Protein AF-A0A7X3VIA7-F1 (afdb_monomer_lite)

Foldseek 3Di:
DKDWFKKKAKDDVVCVVPLVWQVVCQCPPDPPGDNNDGFDFIAPDQVVNQCVNADPPDDRDDIDMDMDGDTADDDQDLVDPVSCVVVVNDVVSSVPPNTPGPGDDDDDDDDD

Secondary structure (DSSP, 8-state):
--EEEEEEEEE-GGGTTSTT--HHHHHH-BTTB-TTS-----BSSHHHHHHHHS-TTSPPPP-EEEEEEEEES----TT-HHHHHHTT--HHHHTT--S--------PPPP-

pLDDT: mean 72.73, std 20.87, range [23.19, 92.56]

Structure (mmCIF, N/CA/C/O backbone):
data_AF-A0A7X3VIA7-F1
#
_entry.id   AF-A0A7X3VIA7-F1
#
loop_
_atom_site.group_PDB
_atom_site.id
_atom_site.type_symbol
_atom_site.label_atom_id
_atom_site.label_alt_id
_atom_site.label_comp_id
_atom_site.label_asym_id
_atom_site.label_entity_id
_atom_site.label_seq_id
_atom_site.pdbx_PDB_ins_code
_atom_site.Cartn_x
_atom_site.Cartn_y
_atom_site.Cartn_z
_atom_site.occupancy
_atom_site.B_iso_or_equiv
_atom_site.auth_seq_id
_atom_site.auth_comp_id
_atom_site.auth_asym_id
_atom_site.auth_atom_id
_atom_site.pdbx_PDB_model_num
ATOM 1 N N . MET A 1 1 ? -12.011 2.090 11.619 1.00 71.12 1 MET A N 1
ATOM 2 C CA . MET A 1 1 ? -12.595 3.192 10.818 1.00 71.12 1 MET A CA 1
ATOM 3 C C . MET A 1 1 ? -12.725 2.718 9.380 1.00 71.12 1 MET A C 1
ATOM 5 O O . MET A 1 1 ? -11.763 2.144 8.892 1.00 71.12 1 MET A O 1
ATOM 9 N N . ARG A 1 2 ? -13.878 2.887 8.717 1.00 79.44 2 ARG A N 1
ATOM 10 C CA . ARG A 1 2 ? -14.020 2.579 7.279 1.00 79.44 2 ARG A CA 1
ATOM 11 C C . ARG A 1 2 ? -13.134 3.540 6.476 1.00 79.44 2 ARG A C 1
ATOM 13 O O . ARG A 1 2 ? -13.122 4.728 6.795 1.00 79.44 2 ARG A O 1
ATOM 20 N N . PHE A 1 3 ? -12.397 3.057 5.479 1.00 79.25 3 PHE A N 1
ATOM 21 C CA . PHE A 1 3 ? -11.594 3.916 4.605 1.00 79.25 3 PHE A CA 1
ATOM 22 C C . PHE A 1 3 ? -12.153 3.862 3.185 1.00 79.25 3 PHE A C 1
ATOM 24 O O . PHE A 1 3 ? -12.310 2.780 2.625 1.00 79.25 3 PHE A O 1
ATOM 31 N N . GLN A 1 4 ? -12.428 5.035 2.617 1.00 85.75 4 GLN A N 1
ATOM 32 C CA . GLN A 1 4 ? -12.853 5.183 1.234 1.00 85.75 4 GLN A CA 1
ATOM 33 C C . GLN A 1 4 ? -12.015 6.272 0.565 1.00 85.75 4 GLN A C 1
ATOM 35 O O . GLN A 1 4 ? -11.938 7.394 1.069 1.00 85.75 4 GLN A O 1
ATOM 40 N N . GLY A 1 5 ? -11.376 5.943 -0.552 1.00 85.38 5 GLY A N 1
ATOM 41 C CA . GLY A 1 5 ? -10.590 6.896 -1.323 1.00 85.38 5 GLY A CA 1
ATOM 42 C C . GLY A 1 5 ? -9.496 6.255 -2.162 1.00 85.38 5 GLY A C 1
ATOM 43 O O . GLY A 1 5 ? -9.290 5.040 -2.160 1.00 85.38 5 GLY A O 1
ATOM 44 N N . ARG A 1 6 ? -8.761 7.112 -2.870 1.00 88.19 6 ARG A N 1
ATOM 45 C CA . ARG A 1 6 ? -7.702 6.691 -3.782 1.00 88.19 6 ARG A CA 1
ATOM 46 C C . ARG A 1 6 ? -6.413 6.359 -3.046 1.00 88.19 6 ARG A C 1
ATOM 48 O O . ARG A 1 6 ? -5.936 7.127 -2.210 1.00 88.19 6 ARG A O 1
ATOM 55 N N . VAL A 1 7 ? -5.798 5.248 -3.429 1.00 88.56 7 VAL A N 1
ATOM 56 C CA . VAL A 1 7 ? -4.470 4.841 -2.962 1.00 88.56 7 VAL A CA 1
ATOM 57 C C . VAL A 1 7 ? -3.570 4.470 -4.133 1.00 88.56 7 VAL A C 1
ATOM 59 O O . VAL A 1 7 ? -4.030 4.165 -5.228 1.00 88.56 7 VAL A O 1
ATOM 62 N N . TYR A 1 8 ? -2.270 4.450 -3.876 1.00 88.19 8 TYR A N 1
ATOM 63 C CA . TYR A 1 8 ? -1.228 4.165 -4.848 1.00 88.19 8 TYR A CA 1
ATOM 64 C C . TYR A 1 8 ? -0.372 2.988 -4.392 1.00 88.19 8 TYR A C 1
ATOM 66 O O . TYR A 1 8 ? -0.029 2.871 -3.212 1.00 88.19 8 TYR A O 1
ATOM 74 N N . ARG A 1 9 ? 0.019 2.133 -5.336 1.00 89.25 9 ARG A N 1
ATOM 75 C CA . ARG A 1 9 ? 0.949 1.018 -5.123 1.00 89.25 9 ARG A CA 1
ATOM 76 C C . ARG A 1 9 ? 2.022 1.043 -6.195 1.00 89.25 9 ARG A C 1
ATOM 78 O O . ARG A 1 9 ? 1.701 0.999 -7.377 1.00 89.25 9 ARG A O 1
ATOM 85 N N . ALA A 1 10 ? 3.278 1.024 -5.773 1.00 90.44 10 ALA A N 1
ATOM 86 C CA . ALA A 1 10 ? 4.406 0.747 -6.648 1.00 90.44 10 ALA A CA 1
ATOM 87 C C . ALA A 1 10 ? 4.825 -0.719 -6.482 1.00 90.44 10 ALA A C 1
ATOM 89 O O . ALA A 1 10 ? 4.940 -1.208 -5.356 1.00 90.44 10 ALA A O 1
ATOM 90 N N . HIS A 1 11 ? 5.020 -1.434 -7.586 1.00 87.69 11 HIS A N 1
ATOM 91 C CA . HIS A 1 11 ? 5.479 -2.824 -7.574 1.00 87.69 11 HIS A CA 1
ATOM 92 C C . HIS A 1 11 ? 6.346 -3.144 -8.796 1.00 87.69 11 HIS A C 1
ATOM 94 O O . HIS A 1 11 ? 6.411 -2.366 -9.743 1.00 87.69 11 HIS A O 1
ATOM 100 N N . ASN A 1 12 ? 7.046 -4.280 -8.766 1.00 86.88 12 ASN A N 1
ATOM 101 C CA . ASN A 1 12 ? 7.874 -4.719 -9.890 1.00 86.88 12 ASN A CA 1
ATOM 102 C C . ASN A 1 12 ? 6.981 -5.035 -11.115 1.00 86.88 12 ASN A C 1
ATOM 104 O O . ASN A 1 12 ? 5.998 -5.762 -10.939 1.00 86.88 12 ASN A O 1
ATOM 108 N N . PRO A 1 13 ? 7.320 -4.559 -12.333 1.00 88.19 13 PRO A N 1
ATOM 109 C CA . PRO A 1 13 ? 6.522 -4.757 -13.540 1.00 88.19 13 PRO A CA 1
ATOM 110 C C . PRO A 1 13 ? 6.167 -6.210 -13.859 1.00 88.19 13 PRO A C 1
ATOM 112 O O . PRO A 1 13 ? 5.120 -6.452 -14.456 1.00 88.19 13 PRO A O 1
ATOM 115 N N . GLN A 1 14 ? 6.965 -7.179 -13.405 1.00 86.00 14 GLN A N 1
ATOM 116 C CA . GLN A 1 14 ? 6.670 -8.609 -13.528 1.00 86.00 14 GLN A CA 1
ATOM 117 C C . GLN A 1 14 ? 5.313 -9.007 -12.914 1.00 86.00 14 GLN A C 1
ATOM 119 O O . GLN A 1 14 ? 4.728 -10.004 -13.325 1.00 86.00 14 GLN A O 1
ATOM 124 N N . TRP A 1 15 ? 4.785 -8.233 -11.960 1.00 80.81 15 TRP A N 1
ATOM 125 C CA . TRP A 1 15 ? 3.494 -8.491 -11.309 1.00 80.81 15 TRP A CA 1
ATOM 126 C C . TRP A 1 15 ? 2.329 -7.674 -11.885 1.00 80.81 15 TRP A C 1
ATOM 128 O O . TRP A 1 15 ? 1.223 -7.737 -11.353 1.00 80.81 15 TRP A O 1
ATOM 138 N N . SER A 1 16 ? 2.542 -6.940 -12.984 1.00 82.75 16 SER A N 1
ATOM 139 C CA . SER A 1 16 ? 1.520 -6.054 -13.571 1.00 82.75 16 SER A CA 1
ATOM 140 C C . SER A 1 16 ? 0.277 -6.804 -14.071 1.00 82.75 16 SER A C 1
ATOM 142 O O . SER A 1 16 ? -0.791 -6.212 -14.170 1.00 82.75 16 SER A O 1
ATOM 144 N N . TRP A 1 17 ? 0.395 -8.105 -14.362 1.00 83.00 17 TRP A N 1
ATOM 145 C CA . TRP A 1 17 ? -0.713 -8.961 -14.808 1.00 83.00 17 TRP A CA 1
ATOM 146 C C . TRP A 1 17 ? -1.676 -9.355 -13.675 1.00 83.00 17 TRP A C 1
ATOM 148 O O . TRP A 1 17 ? -2.802 -9.766 -13.938 1.00 83.00 17 TRP A O 1
ATOM 158 N N . THR A 1 18 ? -1.266 -9.213 -12.411 1.00 84.25 18 THR A N 1
ATOM 159 C CA . THR A 1 18 ? -2.125 -9.406 -11.228 1.00 84.25 18 THR A CA 1
ATOM 160 C C . THR A 1 18 ? -1.851 -8.307 -10.192 1.00 84.25 18 THR A C 1
ATOM 162 O O . THR A 1 18 ? -1.310 -8.549 -9.109 1.00 84.25 18 THR A O 1
ATOM 165 N N . PRO A 1 19 ? -2.260 -7.061 -10.484 1.00 76.69 19 PRO A N 1
ATOM 166 C CA . PRO A 1 19 ? -1.850 -5.880 -9.722 1.00 76.69 19 PRO A CA 1
ATOM 167 C C . PRO A 1 19 ? -2.455 -5.831 -8.305 1.00 76.69 19 PRO A C 1
ATOM 169 O O . PRO A 1 19 ? -1.901 -5.197 -7.400 1.00 76.69 19 PRO A O 1
ATOM 172 N N . LEU A 1 20 ? -3.546 -6.569 -8.073 1.00 82.38 20 LEU A N 1
ATOM 173 C CA . LEU A 1 20 ? -4.178 -6.767 -6.763 1.00 82.38 20 LEU A CA 1
ATOM 174 C C . LEU A 1 20 ? -3.661 -8.002 -6.011 1.00 82.38 20 LEU A C 1
ATOM 176 O O . LEU A 1 20 ? -4.137 -8.304 -4.918 1.00 82.38 20 LEU A O 1
ATOM 180 N N . SER A 1 21 ? -2.667 -8.713 -6.548 1.00 80.06 21 SER A N 1
ATOM 181 C CA . SER A 1 21 ? -2.092 -9.865 -5.860 1.00 80.06 21 SER A CA 1
ATOM 182 C C . SER A 1 21 ? -1.308 -9.436 -4.617 1.00 80.06 21 SER A C 1
ATOM 184 O O . SER A 1 21 ? -0.454 -8.536 -4.648 1.00 80.06 21 SER A O 1
ATOM 186 N N . GLY A 1 22 ? -1.607 -10.107 -3.504 1.00 82.31 22 GLY A N 1
ATOM 187 C CA . GLY A 1 22 ? -0.875 -10.016 -2.240 1.00 82.31 22 GLY A CA 1
ATOM 188 C C . GLY A 1 22 ? 0.234 -11.063 -2.103 1.00 82.31 22 GLY A C 1
ATOM 189 O O . GLY A 1 22 ? 0.834 -11.165 -1.033 1.00 82.31 22 GLY A O 1
ATOM 190 N N . GLU A 1 23 ? 0.516 -11.835 -3.155 1.00 82.88 23 GLU A N 1
ATOM 191 C CA . GLU A 1 23 ? 1.389 -13.013 -3.096 1.00 82.88 23 GLU A CA 1
ATOM 192 C C . GLU A 1 23 ? 2.831 -12.677 -2.724 1.00 82.88 23 GLU A C 1
ATOM 194 O O . GLU A 1 23 ? 3.406 -13.331 -1.859 1.00 82.88 23 GLU A O 1
ATOM 199 N N . GLY A 1 24 ? 3.405 -11.598 -3.264 1.00 83.12 24 GLY A N 1
ATOM 200 C CA . GLY A 1 24 ? 4.753 -11.171 -2.870 1.00 83.12 24 GLY A CA 1
ATOM 201 C C . GLY A 1 24 ? 4.867 -10.903 -1.362 1.00 83.12 24 GLY A C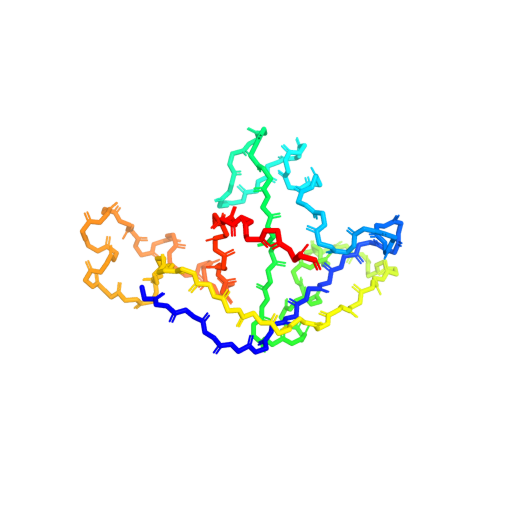 1
ATOM 202 O O . GLY A 1 24 ? 5.829 -11.319 -0.717 1.00 83.12 24 GLY A O 1
ATOM 203 N N . ALA A 1 25 ? 3.841 -10.280 -0.771 1.00 83.25 25 ALA A N 1
ATOM 204 C CA . ALA A 1 25 ? 3.783 -10.074 0.672 1.00 83.25 25 ALA A CA 1
ATOM 205 C C . ALA A 1 25 ? 3.555 -11.392 1.425 1.00 83.25 25 ALA A C 1
ATOM 207 O O . ALA A 1 25 ? 4.128 -11.570 2.497 1.00 83.25 25 ALA A O 1
ATOM 208 N N . ARG A 1 26 ? 2.775 -12.326 0.869 1.00 82.75 26 ARG A N 1
ATOM 209 C CA . ARG A 1 26 ? 2.574 -13.667 1.432 1.00 82.75 26 ARG A CA 1
ATOM 210 C C . ARG A 1 26 ? 3.893 -14.435 1.535 1.00 82.75 26 ARG A C 1
ATOM 212 O O . ARG A 1 26 ? 4.203 -14.956 2.604 1.00 82.75 26 ARG A O 1
ATOM 219 N N . TYR A 1 27 ? 4.678 -14.472 0.459 1.00 85.44 27 TYR A N 1
ATOM 220 C CA . TYR A 1 27 ? 5.938 -15.216 0.394 1.00 85.44 27 TYR A CA 1
ATOM 221 C C . TYR A 1 27 ? 7.020 -14.624 1.299 1.00 85.44 27 TYR A C 1
ATOM 223 O O . TYR A 1 27 ? 7.643 -15.341 2.083 1.00 85.44 27 TYR A O 1
ATOM 231 N N . HIS A 1 28 ? 7.240 -13.312 1.222 1.00 83.25 28 HIS A N 1
ATOM 232 C CA . HIS A 1 28 ? 8.352 -12.680 1.934 1.00 83.25 28 HIS A CA 1
ATOM 233 C C . HIS A 1 28 ? 7.985 -12.236 3.353 1.00 83.25 28 HIS A C 1
ATOM 235 O O . HIS A 1 28 ? 8.861 -12.156 4.222 1.00 83.25 28 HIS A O 1
ATOM 241 N N . GLY A 1 29 ? 6.693 -12.026 3.618 1.00 79.62 29 GLY A N 1
ATOM 242 C CA . GLY A 1 29 ? 6.232 -11.288 4.785 1.00 79.62 29 GLY A CA 1
ATOM 243 C C . GLY A 1 29 ? 6.578 -9.806 4.655 1.00 79.62 29 GLY A C 1
ATOM 244 O O . GLY A 1 29 ? 7.231 -9.360 3.710 1.00 79.62 29 GLY A O 1
ATOM 245 N N . GLY A 1 30 ? 6.162 -9.023 5.633 1.00 80.75 30 GLY A N 1
ATOM 246 C CA . GLY A 1 30 ? 6.531 -7.623 5.708 1.00 80.75 30 GLY A CA 1
ATOM 247 C C . GLY A 1 30 ? 6.329 -7.093 7.109 1.00 80.75 30 GLY A C 1
ATOM 248 O O . GLY A 1 30 ? 5.932 -7.814 8.023 1.00 80.75 30 GLY A O 1
ATOM 249 N N . ARG A 1 31 ? 6.585 -5.798 7.291 1.00 79.94 31 ARG A N 1
ATOM 250 C CA . ARG A 1 31 ? 6.505 -5.179 8.618 1.00 79.94 31 ARG A CA 1
ATOM 251 C C . ARG A 1 31 ? 5.150 -5.385 9.290 1.00 79.94 31 ARG A C 1
ATOM 253 O O . ARG A 1 31 ? 5.066 -5.430 10.512 1.00 79.94 31 ARG A O 1
ATOM 260 N N . PHE A 1 32 ? 4.097 -5.490 8.486 1.00 77.00 32 PHE A N 1
ATOM 261 C CA . PHE A 1 32 ? 2.739 -5.547 8.985 1.00 77.00 32 PHE A CA 1
ATOM 262 C C . PHE A 1 32 ? 1.955 -6.793 8.552 1.00 77.00 32 PHE A C 1
ATOM 264 O O . PHE A 1 32 ? 0.745 -6.850 8.786 1.00 77.00 32 PHE A O 1
ATOM 271 N N . ASN A 1 33 ? 2.607 -7.780 7.938 1.00 79.56 33 ASN A N 1
ATOM 272 C CA . ASN A 1 33 ? 2.006 -9.072 7.621 1.00 79.56 33 ASN A CA 1
ATOM 273 C C . ASN A 1 33 ? 3.024 -10.189 7.874 1.00 79.56 33 ASN A C 1
ATOM 275 O O . ASN A 1 33 ? 4.187 -10.090 7.485 1.00 79.56 33 ASN A O 1
ATOM 279 N N . ARG A 1 34 ? 2.586 -11.263 8.532 1.00 79.19 34 ARG A N 1
ATOM 280 C CA .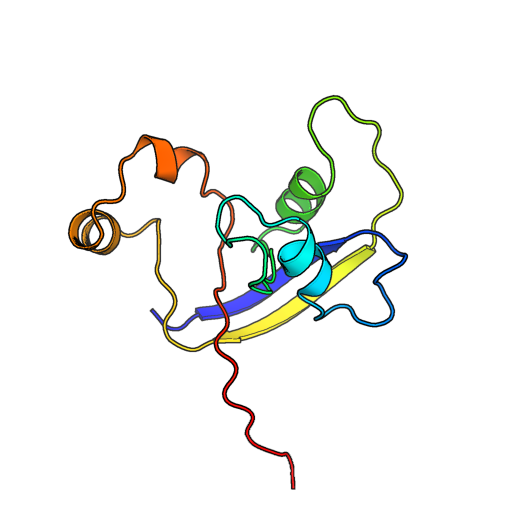 ARG A 1 34 ? 3.419 -12.458 8.705 1.00 79.19 34 ARG A CA 1
ATOM 281 C C . ARG A 1 34 ? 3.554 -13.179 7.360 1.00 79.19 34 ARG A C 1
ATOM 283 O O . ARG A 1 34 ? 2.661 -13.086 6.516 1.00 79.19 34 ARG A O 1
ATOM 290 N N . ARG A 1 35 ? 4.652 -13.918 7.175 1.00 86.25 35 ARG A N 1
ATOM 291 C CA . ARG A 1 35 ? 4.783 -14.862 6.052 1.00 86.25 35 ARG A CA 1
ATOM 292 C C . ARG A 1 35 ? 3.593 -15.825 6.049 1.00 86.25 35 ARG A C 1
ATOM 294 O O . ARG A 1 35 ? 3.108 -16.205 7.110 1.00 86.25 35 ARG A O 1
ATOM 301 N N . GLY A 1 36 ? 3.112 -16.176 4.864 1.00 84.06 36 GLY A N 1
ATOM 302 C CA . GLY A 1 36 ? 1.902 -16.975 4.669 1.00 84.06 36 GLY A CA 1
ATOM 303 C C . GLY A 1 36 ? 0.604 -16.163 4.614 1.00 84.06 36 GLY A C 1
ATOM 304 O O . GLY A 1 36 ? -0.397 -16.692 4.143 1.00 84.06 36 GLY A O 1
ATOM 305 N N . ILE A 1 37 ? 0.617 -14.874 4.987 1.00 83.06 37 ILE A N 1
ATOM 306 C CA . ILE A 1 37 ? -0.566 -14.001 4.924 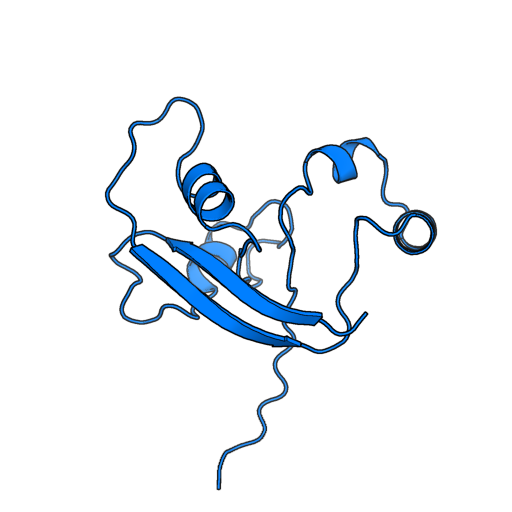1.00 83.06 37 ILE A CA 1
ATOM 307 C C . ILE A 1 37 ? -0.406 -12.989 3.779 1.00 83.06 37 ILE A C 1
ATOM 309 O O . ILE A 1 37 ? 0.505 -12.153 3.848 1.00 83.06 37 ILE A O 1
ATOM 313 N N . PRO A 1 38 ? -1.260 -13.024 2.738 1.00 80.62 38 PRO A N 1
ATOM 314 C CA . PRO A 1 38 ? -1.210 -12.045 1.660 1.00 80.62 38 PRO A CA 1
ATOM 315 C C . PRO A 1 38 ? -1.591 -10.655 2.173 1.00 80.62 38 PRO A C 1
ATOM 317 O O . PRO A 1 38 ? -2.455 -10.502 3.035 1.00 80.62 38 PRO A O 1
ATOM 320 N N . ALA A 1 39 ? -0.932 -9.629 1.640 1.00 84.94 39 ALA A N 1
ATOM 321 C CA . ALA A 1 39 ? -1.208 -8.243 1.997 1.00 84.94 39 ALA A CA 1
ATOM 322 C C . ALA A 1 39 ? -0.921 -7.292 0.833 1.00 84.94 39 ALA A C 1
ATOM 324 O O . ALA A 1 39 ? -0.014 -7.517 0.028 1.00 84.94 39 ALA A O 1
ATOM 325 N N . LEU A 1 40 ? -1.675 -6.195 0.791 1.00 85.00 40 LEU A N 1
ATOM 326 C CA . LEU A 1 40 ? -1.466 -5.089 -0.132 1.00 85.00 40 LEU A CA 1
ATOM 327 C C . LEU A 1 40 ? -0.845 -3.911 0.613 1.00 85.00 40 LEU A C 1
ATOM 329 O O . LEU A 1 40 ? -1.384 -3.426 1.604 1.00 85.00 40 LEU A O 1
ATOM 333 N N . TYR A 1 41 ? 0.308 -3.464 0.127 1.00 85.69 41 TYR A N 1
ATOM 334 C CA . TYR A 1 41 ? 0.985 -2.275 0.627 1.00 85.69 41 TYR A CA 1
ATOM 335 C C . TYR A 1 41 ? 0.671 -1.109 -0.300 1.00 85.69 41 TYR A C 1
ATOM 337 O O . TYR A 1 41 ? 1.026 -1.140 -1.478 1.00 85.69 41 TYR A O 1
ATOM 345 N N . THR A 1 42 ? 0.004 -0.095 0.236 1.00 89.31 42 THR A N 1
ATOM 346 C CA . THR A 1 42 ? -0.452 1.078 -0.512 1.00 89.31 42 THR A CA 1
ATOM 347 C C . THR A 1 42 ? -0.071 2.366 0.216 1.00 89.31 42 THR A C 1
ATOM 349 O O . THR A 1 42 ? 0.335 2.350 1.377 1.00 89.31 42 THR A O 1
ATOM 352 N N . SER A 1 43 ? -0.187 3.504 -0.460 1.00 87.69 43 SER A N 1
ATOM 353 C CA . SER A 1 43 ? -0.006 4.830 0.132 1.00 87.69 43 SER A CA 1
ATOM 354 C C . SER A 1 43 ? -1.032 5.813 -0.421 1.00 87.69 43 SER A C 1
ATOM 356 O O . SER A 1 43 ? -1.458 5.665 -1.557 1.00 87.69 43 SER A O 1
ATOM 358 N N . LEU A 1 44 ? -1.395 6.846 0.342 1.00 88.31 44 LEU A N 1
ATOM 359 C CA . LEU A 1 44 ? -2.199 7.965 -0.175 1.00 88.31 44 LEU A CA 1
ATOM 360 C C . LEU A 1 44 ? -1.404 8.888 -1.102 1.00 88.31 44 LEU A C 1
ATOM 362 O O . LEU A 1 44 ? -1.993 9.673 -1.836 1.00 88.31 44 LEU A O 1
ATOM 366 N N . ASN A 1 45 ? -0.072 8.812 -1.068 1.00 87.31 45 ASN A N 1
ATOM 367 C CA . ASN A 1 45 ? 0.801 9.639 -1.890 1.00 87.31 45 ASN A CA 1
ATOM 368 C C . ASN A 1 45 ? 1.600 8.750 -2.864 1.00 87.31 45 ASN A C 1
ATOM 370 O O . ASN A 1 45 ? 2.296 7.832 -2.410 1.00 87.31 45 ASN A O 1
ATOM 374 N N . PRO A 1 46 ? 1.555 9.018 -4.183 1.00 88.44 46 PRO A N 1
ATOM 375 C CA . PRO A 1 46 ? 2.271 8.219 -5.176 1.00 88.44 46 PRO A CA 1
ATOM 376 C C . PRO A 1 46 ? 3.793 8.234 -4.971 1.00 88.44 46 PRO A C 1
ATOM 378 O O . PRO A 1 46 ? 4.441 7.197 -5.109 1.00 88.44 46 PRO A O 1
ATOM 381 N N . PHE A 1 47 ? 4.376 9.363 -4.554 1.00 89.50 47 PHE A N 1
ATOM 382 C CA . PHE A 1 47 ? 5.813 9.458 -4.282 1.00 89.50 47 PHE A CA 1
ATOM 383 C C . PHE A 1 47 ? 6.224 8.614 -3.078 1.00 89.50 47 PHE A C 1
ATOM 385 O O . PHE A 1 47 ? 7.283 7.987 -3.087 1.00 89.50 47 PHE A O 1
ATOM 392 N N . THR A 1 48 ? 5.372 8.542 -2.054 1.00 87.50 48 THR A N 1
ATOM 393 C CA . THR A 1 48 ? 5.601 7.647 -0.916 1.00 87.50 48 THR A CA 1
ATOM 394 C C . THR A 1 48 ? 5.534 6.186 -1.356 1.00 87.50 48 THR A C 1
ATOM 396 O O . THR A 1 48 ? 6.384 5.402 -0.946 1.00 87.50 48 THR A O 1
ATOM 399 N N . ALA A 1 49 ? 4.589 5.811 -2.226 1.00 87.62 49 ALA A N 1
ATOM 400 C CA . ALA A 1 49 ? 4.527 4.452 -2.767 1.00 87.62 49 ALA A CA 1
ATOM 401 C C . ALA A 1 49 ? 5.820 4.080 -3.517 1.00 87.62 49 ALA A C 1
ATOM 403 O O . ALA A 1 49 ? 6.382 3.015 -3.269 1.00 87.62 49 ALA A O 1
ATOM 404 N N . ILE A 1 50 ? 6.330 4.980 -4.365 1.00 89.19 50 ILE A N 1
ATOM 405 C CA . ILE A 1 50 ? 7.589 4.792 -5.103 1.00 89.19 50 ILE A CA 1
ATOM 406 C C . ILE A 1 50 ? 8.776 4.627 -4.152 1.00 89.19 50 ILE A C 1
ATOM 408 O O . ILE A 1 50 ? 9.527 3.661 -4.269 1.00 89.19 50 ILE A O 1
ATOM 412 N N . ARG A 1 51 ? 8.932 5.538 -3.183 1.00 87.00 51 ARG A N 1
ATOM 413 C CA . ARG A 1 51 ? 10.044 5.500 -2.218 1.00 87.00 51 ARG A CA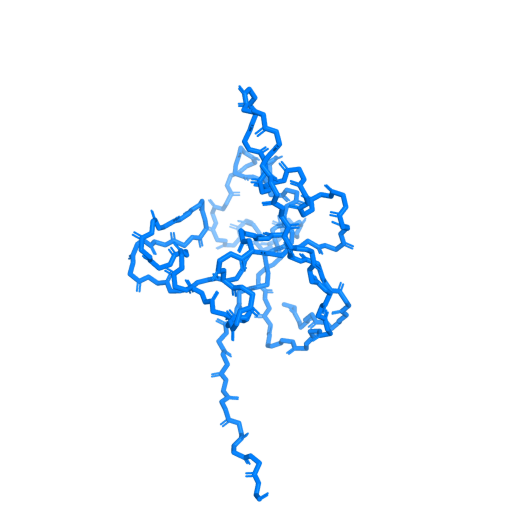 1
ATOM 414 C C . ARG A 1 51 ? 10.085 4.208 -1.416 1.00 87.00 51 ARG A C 1
ATOM 416 O O . ARG A 1 51 ? 11.155 3.778 -1.021 1.00 87.00 51 ARG A O 1
ATOM 423 N N . GLU A 1 52 ? 8.936 3.594 -1.173 1.00 84.62 52 GLU A N 1
ATOM 424 C CA . GLU A 1 52 ? 8.850 2.355 -0.404 1.00 84.62 52 GLU A CA 1
ATOM 425 C C . GLU A 1 52 ? 9.080 1.099 -1.243 1.00 84.62 52 GLU A C 1
ATOM 427 O O . GLU A 1 52 ? 9.467 0.064 -0.702 1.00 84.62 52 GLU A O 1
ATOM 432 N N . ALA A 1 53 ? 8.878 1.187 -2.558 1.00 85.50 53 ALA A N 1
ATOM 433 C CA . ALA A 1 53 ? 9.260 0.135 -3.493 1.00 85.50 53 ALA A CA 1
ATOM 434 C C . ALA A 1 53 ? 10.767 0.140 -3.806 1.00 85.50 53 ALA A C 1
ATOM 436 O O . ALA A 1 53 ? 11.283 -0.857 -4.309 1.00 85.50 53 ALA A O 1
ATOM 437 N N . VAL A 1 54 ? 11.475 1.232 -3.492 1.00 84.62 54 VAL A N 1
ATOM 438 C CA . VAL A 1 54 ? 12.919 1.387 -3.710 1.00 84.62 54 VAL A CA 1
ATOM 439 C C . VAL A 1 54 ? 13.649 1.405 -2.360 1.00 84.62 54 VAL A C 1
ATOM 441 O O . VAL A 1 54 ? 13.676 2.435 -1.689 1.00 84.62 54 VAL A O 1
ATOM 444 N N . PRO A 1 55 ? 14.270 0.290 -1.933 1.00 75.94 55 PRO A N 1
ATOM 445 C CA . PRO A 1 55 ? 15.018 0.250 -0.681 1.00 75.94 55 PRO A CA 1
ATOM 446 C C . PRO A 1 55 ? 16.154 1.279 -0.648 1.00 75.94 55 PRO A C 1
ATOM 448 O O . PRO A 1 55 ? 16.858 1.475 -1.642 1.00 75.94 55 PRO A O 1
ATOM 451 N N . LEU A 1 56 ? 16.372 1.890 0.521 1.00 77.94 56 LEU A N 1
ATOM 452 C CA . LEU A 1 56 ? 17.468 2.836 0.733 1.00 77.94 56 LEU A CA 1
ATOM 453 C C . LEU A 1 56 ? 18.815 2.188 0.369 1.00 77.94 56 LEU A C 1
ATOM 455 O O . LEU A 1 56 ? 19.096 1.057 0.765 1.00 77.94 56 LEU A O 1
ATOM 459 N N . GLY A 1 57 ? 19.638 2.903 -0.399 1.00 80.00 57 GLY A N 1
ATOM 460 C CA . GLY A 1 57 ? 20.948 2.416 -0.841 1.00 80.00 57 GLY A CA 1
ATOM 461 C C . GLY A 1 57 ? 20.916 1.475 -2.051 1.00 80.00 57 GLY A C 1
ATOM 462 O O . GLY A 1 57 ? 21.968 0.986 -2.458 1.00 80.00 57 GLY A O 1
ATOM 463 N N . ARG A 1 58 ? 19.749 1.225 -2.663 1.00 79.44 58 ARG A N 1
ATOM 464 C CA . ARG A 1 58 ? 19.647 0.504 -3.941 1.00 79.44 58 ARG A CA 1
ATOM 465 C C . ARG A 1 58 ? 19.294 1.444 -5.089 1.00 79.44 58 ARG A C 1
ATOM 467 O O . ARG A 1 58 ? 18.573 2.422 -4.915 1.00 79.44 58 ARG A O 1
ATOM 474 N N . ARG A 1 59 ? 19.796 1.118 -6.285 1.00 83.81 59 ARG A N 1
ATOM 475 C CA . ARG A 1 59 ? 19.398 1.799 -7.524 1.00 83.81 59 ARG A CA 1
ATOM 476 C C . ARG A 1 59 ? 17.913 1.558 -7.778 1.00 83.81 59 ARG A C 1
ATOM 478 O O . ARG A 1 59 ? 17.424 0.445 -7.578 1.00 83.81 59 ARG A O 1
ATOM 485 N N . MET A 1 60 ? 17.225 2.594 -8.243 1.00 83.88 60 MET A N 1
ATOM 486 C CA . MET A 1 60 ? 15.840 2.488 -8.681 1.00 83.88 60 MET A CA 1
ATOM 487 C C . MET A 1 60 ? 15.763 1.510 -9.855 1.00 83.88 60 MET A C 1
ATOM 489 O O . MET A 1 60 ? 16.377 1.729 -10.897 1.00 83.88 60 MET A O 1
ATOM 493 N N . GLN A 1 61 ? 15.043 0.410 -9.656 1.00 88.44 61 GLN A N 1
ATOM 494 C CA . GLN A 1 61 ? 14.689 -0.514 -10.728 1.00 88.44 61 GLN A CA 1
ATOM 495 C C . GLN A 1 61 ? 13.383 -0.047 -11.384 1.00 88.44 61 GLN A C 1
ATOM 497 O O . GLN A 1 61 ? 12.625 0.695 -10.746 1.00 88.44 61 GLN A O 1
ATOM 502 N N . PRO A 1 62 ? 13.091 -0.476 -12.626 1.00 91.31 62 PRO A N 1
ATOM 503 C CA . PRO A 1 62 ? 11.781 -0.265 -13.227 1.00 91.31 62 PRO A CA 1
ATOM 504 C C . PRO A 1 62 ? 10.663 -0.686 -12.267 1.00 91.31 62 PRO A C 1
ATOM 506 O O . PRO A 1 62 ? 10.717 -1.762 -11.668 1.00 91.31 62 PRO A O 1
ATOM 509 N N . LEU A 1 63 ? 9.663 0.179 -12.110 1.00 91.38 63 LEU A N 1
ATOM 510 C CA . LEU A 1 63 ? 8.510 -0.034 -11.242 1.00 91.38 63 LEU A CA 1
ATOM 511 C C . LEU A 1 63 ? 7.232 0.342 -11.986 1.00 91.38 63 LEU A C 1
ATOM 513 O O . LEU A 1 63 ? 7.215 1.302 -12.754 1.00 91.38 63 LEU A O 1
ATOM 517 N N . THR A 1 64 ? 6.160 -0.382 -11.703 1.00 91.62 64 THR A N 1
ATOM 518 C CA . THR A 1 64 ? 4.805 -0.061 -12.144 1.00 91.62 64 THR A CA 1
ATOM 519 C C . THR A 1 64 ? 4.078 0.633 -10.998 1.00 91.62 64 THR A C 1
ATOM 521 O O . THR A 1 64 ? 3.982 0.085 -9.895 1.00 91.62 64 THR A O 1
ATOM 524 N N . LEU A 1 65 ? 3.574 1.843 -11.249 1.00 92.56 65 LEU A N 1
ATOM 525 C CA . LEU A 1 65 ? 2.723 2.588 -10.323 1.00 92.56 65 LEU A CA 1
ATOM 526 C C . LEU A 1 65 ? 1.256 2.395 -10.717 1.00 92.56 65 LEU A C 1
ATOM 528 O O . LEU A 1 65 ? 0.866 2.723 -11.833 1.00 92.56 65 LEU A O 1
ATOM 532 N N . CYS A 1 66 ? 0.440 1.917 -9.784 1.00 90.94 66 CYS A N 1
ATOM 533 C CA . CYS A 1 66 ? -1.002 1.772 -9.963 1.00 90.94 66 CYS A CA 1
ATOM 534 C C . CYS A 1 66 ? -1.754 2.637 -8.957 1.00 90.94 66 CYS A C 1
ATOM 536 O O . CYS A 1 66 ? -1.359 2.713 -7.790 1.00 90.94 66 CYS A O 1
ATOM 538 N N . ALA A 1 67 ? -2.850 3.240 -9.409 1.00 91.31 67 ALA A N 1
ATOM 539 C CA . ALA A 1 67 ? -3.840 3.881 -8.557 1.00 91.31 67 ALA A CA 1
ATOM 540 C C . ALA A 1 67 ? -5.057 2.959 -8.412 1.00 91.31 67 ALA A C 1
ATOM 542 O O . ALA A 1 67 ? -5.487 2.350 -9.390 1.00 91.31 67 ALA A O 1
ATOM 543 N N . TYR A 1 68 ? -5.608 2.874 -7.206 1.00 87.69 68 TYR A N 1
ATOM 544 C CA . TYR A 1 68 ? -6.821 2.117 -6.913 1.00 87.69 68 TYR A CA 1
ATOM 545 C C . TYR A 1 68 ? -7.812 3.001 -6.181 1.00 87.69 68 TYR A C 1
ATOM 547 O O . TYR A 1 68 ? -7.428 3.714 -5.252 1.00 87.69 68 TYR A O 1
ATOM 555 N N . GLU A 1 69 ? -9.080 2.897 -6.558 1.00 88.50 69 GLU A N 1
ATOM 556 C CA . GLU A 1 69 ? -10.172 3.313 -5.689 1.00 88.50 69 GLU A CA 1
ATOM 557 C C . GLU A 1 69 ? -10.419 2.205 -4.676 1.00 88.50 69 GLU A C 1
ATOM 559 O O . GLU A 1 69 ? -10.528 1.028 -5.025 1.00 88.50 69 GLU A O 1
ATOM 564 N N . VAL A 1 70 ? -10.437 2.583 -3.407 1.00 84.81 70 VAL A N 1
ATOM 565 C CA . VAL A 1 70 ? -10.564 1.650 -2.300 1.00 84.81 70 VAL A CA 1
ATOM 566 C C . VAL A 1 70 ? -11.783 2.025 -1.491 1.00 84.81 70 VAL A C 1
ATOM 568 O O . VAL A 1 70 ? -12.003 3.192 -1.179 1.00 84.81 70 VAL A O 1
ATOM 571 N N . ASP A 1 71 ? -12.534 1.002 -1.127 1.00 84.06 71 ASP A N 1
ATOM 572 C CA . ASP A 1 71 ? -13.604 1.050 -0.153 1.00 84.06 71 ASP A CA 1
ATOM 573 C C . ASP A 1 71 ? -13.458 -0.186 0.731 1.00 84.06 71 ASP A C 1
ATOM 575 O O . ASP A 1 71 ? -13.568 -1.314 0.246 1.00 84.06 71 ASP A O 1
ATOM 579 N N . THR A 1 72 ? -13.110 0.012 2.000 1.00 77.94 72 THR A N 1
ATOM 580 C CA . THR A 1 72 ? -12.815 -1.099 2.905 1.00 77.94 72 THR A CA 1
ATOM 581 C C . THR A 1 72 ? -13.686 -1.104 4.127 1.00 77.94 72 THR A C 1
ATOM 583 O O . THR A 1 72 ? -13.971 -0.055 4.696 1.00 77.94 72 THR A O 1
ATOM 586 N N . GLU A 1 73 ? -13.904 -2.307 4.649 1.00 80.56 73 GLU A N 1
ATOM 587 C CA . GLU A 1 73 ? -14.284 -2.532 6.039 1.00 80.56 73 GLU A CA 1
ATOM 588 C C . GLU A 1 73 ? -13.415 -1.737 7.034 1.00 80.56 73 GLU A C 1
ATOM 590 O O . GLU A 1 73 ? -12.320 -1.270 6.687 1.00 80.56 73 GLU A O 1
ATOM 595 N N . PRO A 1 74 ? -13.872 -1.568 8.289 1.00 78.00 74 PRO A N 1
ATOM 596 C CA . PRO A 1 74 ? -13.126 -0.845 9.300 1.00 78.00 74 PRO A CA 1
ATOM 597 C C . PRO A 1 74 ? -11.675 -1.322 9.440 1.00 78.00 74 PRO A C 1
ATOM 599 O O . PRO A 1 74 ? -11.396 -2.424 9.903 1.00 78.00 74 PRO A O 1
ATOM 602 N N . VAL A 1 75 ? -10.740 -0.437 9.103 1.00 76.19 75 VAL A N 1
ATOM 603 C CA . VAL A 1 75 ? -9.306 -0.642 9.290 1.00 76.19 75 VAL A CA 1
ATOM 604 C C . VAL A 1 75 ? -8.839 -0.044 10.613 1.00 76.19 75 VAL A C 1
ATOM 606 O O . VAL A 1 75 ? -9.435 0.905 11.143 1.00 76.19 75 VAL A O 1
ATOM 609 N N . PHE A 1 76 ? -7.767 -0.626 11.146 1.00 80.44 76 PHE A N 1
ATOM 610 C CA . PHE A 1 76 ? -7.027 -0.076 12.274 1.00 80.44 76 PHE A CA 1
ATOM 611 C C . PHE A 1 76 ? -6.250 1.165 11.831 1.00 80.44 76 PHE A C 1
ATOM 613 O O . PHE A 1 76 ? -5.453 1.103 10.892 1.00 80.44 76 PHE A O 1
ATOM 620 N N . ASP A 1 77 ? -6.458 2.267 12.541 1.00 77.75 77 ASP A N 1
ATOM 621 C CA . ASP A 1 77 ? -5.754 3.519 12.334 1.00 77.75 77 ASP A CA 1
ATOM 622 C C . ASP A 1 77 ? -4.623 3.661 13.359 1.00 77.75 77 ASP A C 1
ATOM 624 O O . ASP A 1 77 ? -4.830 3.986 14.528 1.00 77.75 77 ASP A O 1
ATOM 628 N N . ALA A 1 78 ? -3.393 3.454 12.892 1.00 74.12 78 ALA A N 1
ATOM 629 C CA . ALA A 1 78 ? -2.201 3.617 13.714 1.00 74.12 78 ALA A CA 1
ATOM 630 C C . ALA A 1 78 ? -1.923 5.083 14.101 1.00 74.12 78 ALA A C 1
ATOM 632 O O . ALA A 1 78 ? -1.098 5.328 14.982 1.00 74.12 78 ALA A O 1
ATOM 633 N N . GLN A 1 79 ? -2.566 6.068 13.469 1.00 71.88 79 GLN A N 1
ATOM 634 C CA . GLN A 1 79 ? -2.452 7.481 13.840 1.00 71.88 79 GLN A CA 1
ATOM 635 C C . GLN A 1 79 ? -3.389 7.847 14.997 1.00 71.88 79 GLN A C 1
ATOM 637 O O . GLN A 1 79 ? -3.099 8.792 15.733 1.00 71.88 79 GLN A O 1
ATOM 642 N N . ASN A 1 80 ? -4.423 7.043 15.246 1.00 75.25 80 ASN A N 1
ATOM 643 C CA . ASN A 1 80 ? -5.342 7.234 16.356 1.00 75.25 80 ASN A CA 1
ATOM 644 C C . ASN A 1 80 ? -4.724 6.774 17.688 1.00 75.25 80 ASN A C 1
ATOM 646 O O . ASN A 1 80 ? -4.393 5.602 17.878 1.00 75.25 80 ASN A O 1
ATOM 650 N N . GLU A 1 81 ? -4.578 7.703 18.632 1.00 77.88 81 GLU A N 1
ATOM 651 C CA . GLU A 1 81 ? -3.918 7.438 19.916 1.00 77.88 81 GLU A CA 1
ATOM 652 C C . GLU A 1 81 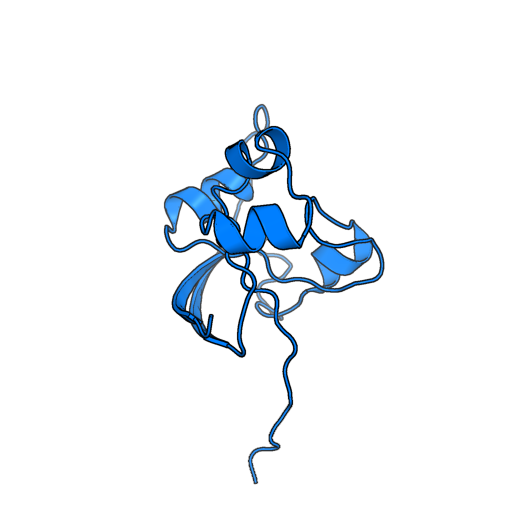? -4.678 6.427 20.777 1.00 77.88 81 GLU A C 1
ATOM 654 O O . GLU A 1 81 ? -4.059 5.552 21.385 1.00 77.88 81 GLU A O 1
ATOM 659 N N . TYR A 1 82 ? -6.010 6.488 20.761 1.00 79.00 82 TYR A N 1
ATOM 660 C CA . TYR A 1 82 ? -6.872 5.570 21.500 1.00 79.00 82 TYR A CA 1
ATOM 661 C C . TYR A 1 82 ? -6.757 4.144 20.962 1.00 79.00 82 TYR A C 1
ATOM 663 O O . TYR A 1 82 ? -6.601 3.200 21.735 1.00 79.00 82 TYR A O 1
ATOM 671 N N . GLN A 1 83 ? -6.764 3.974 19.635 1.00 74.06 83 GLN A N 1
ATOM 672 C CA . GLN A 1 83 ? -6.614 2.647 19.033 1.00 74.06 83 GLN A CA 1
ATOM 673 C C . GLN A 1 83 ? -5.217 2.067 19.281 1.00 74.06 83 GLN A C 1
ATOM 675 O O . GLN A 1 83 ? -5.089 0.869 19.537 1.00 74.06 83 GLN A O 1
ATOM 680 N N . ARG A 1 84 ? -4.167 2.902 19.254 1.00 77.44 84 ARG A N 1
ATOM 681 C CA . ARG A 1 84 ? -2.814 2.460 19.621 1.00 77.44 84 ARG A CA 1
ATOM 682 C C . ARG A 1 84 ? -2.749 1.971 21.065 1.00 77.44 84 ARG A C 1
ATOM 684 O O . ARG A 1 84 ? -2.193 0.901 21.303 1.00 77.44 84 ARG A O 1
ATOM 691 N N . ALA A 1 85 ? -3.311 2.735 22.003 1.00 77.00 85 ALA A N 1
ATOM 692 C CA . ALA A 1 85 ? -3.317 2.388 23.421 1.00 77.00 85 ALA A CA 1
ATOM 693 C C . ALA A 1 85 ? -4.070 1.074 23.678 1.00 77.00 85 ALA A C 1
ATOM 695 O O . ALA A 1 85 ? -3.542 0.190 24.348 1.00 77.00 85 ALA A O 1
ATOM 696 N N . ALA A 1 86 ? -5.246 0.902 23.066 1.00 77.31 86 ALA A N 1
ATOM 697 C CA . ALA A 1 86 ? -6.075 -0.294 23.220 1.00 77.31 86 ALA A CA 1
ATOM 698 C C . ALA A 1 86 ? -5.399 -1.592 22.735 1.00 77.31 86 ALA A C 1
ATOM 700 O O . ALA A 1 86 ? -5.699 -2.668 23.240 1.00 77.31 86 ALA A O 1
ATOM 701 N N . LEU A 1 87 ? -4.483 -1.503 21.764 1.00 72.81 87 LEU A N 1
ATOM 702 C CA . LEU A 1 87 ? -3.772 -2.656 21.195 1.00 72.81 87 LEU A CA 1
ATOM 703 C C . LEU A 1 87 ? -2.319 -2.784 21.683 1.00 72.81 87 LEU A C 1
ATOM 705 O O . LEU A 1 87 ? -1.579 -3.620 21.165 1.00 72.81 87 LEU A O 1
ATOM 709 N N . GLY A 1 88 ? -1.885 -1.950 22.635 1.00 69.38 88 GLY A N 1
ATOM 710 C CA . GLY A 1 88 ? -0.514 -1.966 23.159 1.00 69.38 88 GLY A CA 1
ATOM 711 C C . GLY A 1 88 ? 0.558 -1.544 22.141 1.00 69.38 88 GLY A C 1
ATOM 712 O O . GLY A 1 88 ? 1.704 -1.985 22.224 1.00 69.38 88 GLY A O 1
ATOM 713 N N . TRP A 1 89 ? 0.215 -0.713 21.150 1.00 68.12 89 TRP A N 1
ATOM 714 C CA . TRP A 1 89 ? 1.159 -0.246 20.126 1.00 68.12 89 TRP A CA 1
ATOM 715 C C . TRP A 1 89 ? 2.065 0.872 20.665 1.00 68.12 89 TRP A C 1
ATOM 717 O O . TRP A 1 89 ? 1.611 1.978 20.955 1.00 68.12 89 TRP A O 1
ATOM 727 N N . VAL A 1 90 ? 3.376 0.620 20.731 1.00 56.50 90 VAL A N 1
ATOM 728 C CA . VAL A 1 90 ? 4.376 1.579 21.242 1.00 56.50 90 VAL A CA 1
ATOM 729 C C . VAL A 1 90 ? 4.774 2.616 20.171 1.00 56.50 90 VAL A C 1
ATOM 731 O O . VAL A 1 90 ? 4.822 2.321 18.973 1.00 56.50 90 VAL A O 1
ATOM 734 N N . ARG A 1 91 ? 5.117 3.852 20.576 1.00 44.41 91 ARG A N 1
ATOM 735 C CA . ARG A 1 91 ? 5.505 4.970 19.677 1.00 44.41 91 ARG A CA 1
ATOM 736 C C . ARG A 1 91 ? 6.616 4.626 18.667 1.00 44.41 91 ARG A C 1
ATOM 738 O O . ARG A 1 91 ? 6.539 5.080 17.526 1.00 44.41 91 ARG A O 1
ATOM 745 N N . ALA A 1 92 ? 7.581 3.772 19.021 1.00 40.62 92 ALA A N 1
ATOM 746 C CA . ALA A 1 92 ? 8.623 3.296 18.098 1.00 40.62 92 ALA A CA 1
ATOM 747 C C . ALA A 1 92 ? 8.049 2.537 16.880 1.00 40.62 92 ALA A C 1
ATOM 749 O O . ALA A 1 92 ? 8.562 2.636 15.764 1.00 40.62 92 ALA A O 1
ATOM 750 N N . CYS A 1 93 ? 6.922 1.837 17.049 1.00 37.19 93 CYS A N 1
ATOM 751 C CA . CYS A 1 93 ? 6.204 1.209 15.941 1.00 37.19 93 CYS A CA 1
ATOM 752 C C . CYS A 1 93 ? 5.545 2.261 15.031 1.00 37.19 93 CYS A C 1
ATOM 754 O O . CYS A 1 93 ? 5.563 2.093 13.809 1.00 37.19 93 CYS A O 1
ATOM 756 N N . THR A 1 94 ? 5.062 3.363 15.619 1.00 35.28 94 THR A N 1
ATOM 757 C CA . THR A 1 94 ? 4.256 4.429 14.988 1.00 35.28 94 THR A CA 1
ATOM 758 C C . THR A 1 94 ? 5.071 5.339 14.065 1.00 35.28 94 THR A C 1
ATOM 760 O O . THR A 1 94 ? 4.622 5.638 12.962 1.00 35.28 94 THR A O 1
ATOM 763 N N . ALA A 1 95 ? 6.300 5.715 14.448 1.00 24.80 95 ALA A N 1
ATOM 764 C CA . ALA A 1 95 ? 7.173 6.596 13.650 1.00 24.80 95 ALA A CA 1
ATOM 765 C C . ALA A 1 95 ? 7.494 6.046 12.243 1.00 24.80 95 ALA A C 1
ATOM 767 O O . ALA A 1 95 ? 7.813 6.790 11.320 1.00 24.80 95 ALA A O 1
ATOM 768 N N . LEU A 1 96 ? 7.364 4.733 12.068 1.00 29.55 96 LEU A N 1
ATOM 769 C CA . LEU A 1 96 ? 7.673 4.016 10.831 1.00 29.55 96 LEU A CA 1
ATOM 770 C C . LEU A 1 96 ? 6.362 3.558 10.125 1.00 29.55 96 LEU A C 1
ATOM 772 O O . LEU A 1 96 ? 6.388 2.839 9.129 1.00 29.55 96 LEU A O 1
ATOM 776 N N . VAL A 1 97 ? 5.192 4.006 10.620 1.00 34.81 97 VAL A N 1
ATOM 777 C CA . VAL A 1 97 ? 3.848 3.884 10.009 1.00 34.81 97 VAL A CA 1
ATOM 778 C C . VAL A 1 97 ? 3.464 5.223 9.354 1.00 34.81 97 VAL A C 1
ATOM 780 O O . VAL A 1 97 ? 2.426 5.810 9.624 1.00 34.81 97 VAL A O 1
ATOM 783 N N . ARG A 1 98 ? 4.305 5.733 8.446 1.00 32.69 98 ARG A N 1
ATOM 784 C CA . ARG A 1 98 ? 3.861 6.712 7.427 1.00 32.69 98 ARG A CA 1
ATOM 785 C C . ARG A 1 98 ? 3.220 6.030 6.207 1.00 32.69 98 ARG A C 1
ATOM 787 O O . ARG A 1 98 ? 2.926 6.671 5.202 1.00 32.69 98 ARG A O 1
ATOM 794 N N . LYS A 1 99 ? 3.000 4.717 6.297 1.00 36.34 99 LYS A N 1
ATOM 795 C CA . LYS A 1 99 ? 2.325 3.896 5.294 1.00 36.34 99 LYS A CA 1
ATOM 796 C C . LYS A 1 99 ? 0.889 3.702 5.737 1.00 36.34 99 LYS A C 1
ATOM 798 O O . LYS A 1 99 ? 0.662 3.021 6.737 1.00 36.34 99 LYS A O 1
ATOM 803 N N . LEU A 1 100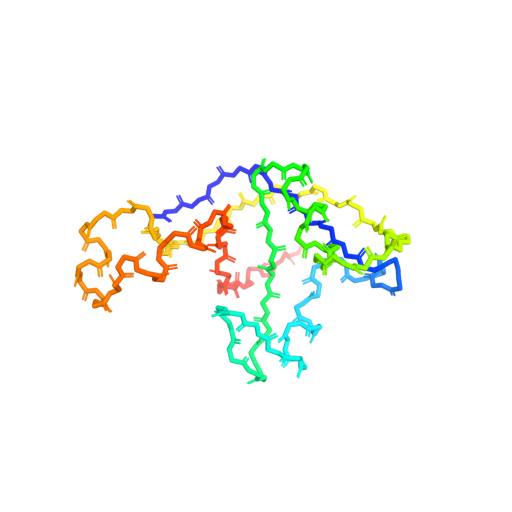 ? -0.060 4.272 5.000 1.00 35.09 100 LEU A N 1
ATOM 804 C CA . LEU A 1 100 ? -1.447 3.868 5.165 1.00 35.09 100 LEU A CA 1
ATOM 805 C C . LEU A 1 100 ? -1.547 2.374 4.890 1.00 35.09 100 LEU A C 1
ATOM 807 O O . LEU A 1 100 ? -1.283 1.897 3.789 1.00 35.09 100 LEU A O 1
ATOM 811 N N . LYS A 1 101 ? -1.902 1.638 5.931 1.00 39.41 101 LYS A N 1
ATOM 812 C CA . LYS A 1 101 ? -2.147 0.217 5.853 1.00 39.41 101 LYS A CA 1
ATOM 813 C C . LYS A 1 101 ? -3.647 0.034 5.672 1.00 39.41 101 LYS A C 1
ATOM 815 O O . LYS A 1 101 ? -4.399 0.129 6.634 1.00 39.41 101 LYS A O 1
ATOM 820 N N . VAL A 1 102 ? -4.073 -0.248 4.448 1.00 34.50 102 VAL A N 1
ATOM 821 C CA . VAL A 1 102 ? -5.404 -0.799 4.209 1.00 34.50 102 VAL A CA 1
ATOM 822 C C . VAL A 1 102 ? -5.287 -2.316 4.351 1.00 34.50 102 VAL A C 1
ATOM 824 O O . VAL A 1 102 ? -4.778 -3.010 3.473 1.00 34.50 102 VAL A O 1
ATOM 827 N N . CYS A 1 103 ? -5.667 -2.833 5.518 1.00 30.62 103 CYS A N 1
ATOM 828 C CA . CYS A 1 103 ? -5.735 -4.269 5.766 1.00 30.62 103 CYS A CA 1
ATOM 829 C C . CYS A 1 103 ? -7.071 -4.784 5.220 1.00 30.62 103 CYS A C 1
ATOM 831 O O . CYS A 1 103 ? -8.103 -4.584 5.850 1.00 30.62 103 CYS A O 1
ATOM 833 N N . TRP A 1 104 ? -7.066 -5.423 4.052 1.00 38.28 104 TRP A N 1
ATOM 834 C CA . TRP A 1 104 ? -8.269 -6.047 3.502 1.00 38.28 104 TRP A CA 1
ATOM 835 C C . TRP A 1 104 ? -8.637 -7.337 4.250 1.00 38.28 104 TRP A C 1
ATOM 837 O O . TRP A 1 104 ? -7.789 -8.205 4.460 1.00 38.28 104 TRP A O 1
ATOM 847 N N . ARG A 1 105 ? -9.933 -7.491 4.544 1.00 25.33 105 ARG A N 1
ATOM 848 C CA . ARG A 1 105 ? -10.662 -8.766 4.510 1.00 25.33 105 ARG A CA 1
ATOM 849 C C . ARG A 1 105 ? -11.762 -8.571 3.460 1.00 25.33 105 ARG A C 1
ATOM 851 O O . ARG A 1 105 ? -12.745 -7.902 3.741 1.00 25.33 105 ARG A O 1
ATOM 858 N N . LEU A 1 106 ? -11.549 -9.044 2.230 1.00 29.03 106 LEU A N 1
ATOM 859 C CA . LEU A 1 106 ? -12.569 -8.987 1.176 1.00 29.03 106 LEU A CA 1
ATOM 860 C C . LEU A 1 106 ? -13.621 -10.067 1.444 1.00 29.03 106 LEU A C 1
ATOM 862 O O . LEU A 1 106 ? -13.336 -11.257 1.314 1.00 29.03 106 LEU A O 1
ATOM 866 N N . SER A 1 107 ? -14.829 -9.642 1.801 1.00 23.59 107 SER A N 1
ATOM 867 C CA . SER A 1 107 ? -16.051 -10.414 1.581 1.00 23.59 107 SER A CA 1
ATOM 868 C C . SER A 1 107 ? -16.413 -10.245 0.105 1.00 23.59 107 SER A C 1
ATOM 870 O O . SER A 1 107 ? -16.776 -9.152 -0.319 1.00 23.59 107 SER A O 1
ATOM 872 N N . PHE A 1 108 ? -16.269 -11.294 -0.702 1.00 27.48 108 PHE A N 1
ATOM 873 C CA . PHE A 1 108 ? -16.784 -11.292 -2.071 1.00 27.48 108 PHE A CA 1
ATOM 874 C C . PHE A 1 108 ? -18.318 -11.269 -2.026 1.00 27.48 108 PHE A C 1
ATOM 876 O O . PHE A 1 108 ? -18.926 -12.232 -1.561 1.00 27.48 108 PHE A O 1
ATOM 883 N N . GLN A 1 109 ? -18.949 -10.225 -2.563 1.00 26.67 109 GLN A N 1
ATOM 884 C CA . GLN A 1 109 ? -20.252 -10.398 -3.201 1.00 26.67 109 GLN A CA 1
ATOM 885 C C . GLN A 1 109 ? -19.981 -10.764 -4.659 1.00 26.67 109 GLN A C 1
ATOM 887 O O . GLN A 1 109 ? -19.347 -10.009 -5.395 1.00 26.67 109 GLN A O 1
ATOM 892 N N . ARG A 1 110 ? -20.393 -11.977 -5.044 1.00 23.19 110 ARG A N 1
ATOM 893 C CA . ARG A 1 110 ? -20.461 -12.392 -6.448 1.00 23.19 110 ARG A CA 1
ATOM 894 C C . ARG A 1 110 ? -21.295 -11.354 -7.199 1.00 23.19 110 ARG A C 1
ATOM 896 O O . ARG A 1 110 ? -22.427 -11.099 -6.799 1.00 23.19 110 ARG A O 1
ATOM 903 N N . ALA A 1 111 ? -20.732 -10.779 -8.256 1.00 28.48 111 ALA A N 1
ATOM 904 C CA . ALA A 1 111 ? -21.536 -10.122 -9.272 1.00 28.48 111 ALA A CA 1
ATOM 905 C C . ALA A 1 111 ? -22.339 -11.211 -9.996 1.00 28.48 111 ALA A C 1
ATOM 907 O O . ALA A 1 111 ? -21.763 -12.223 -10.411 1.00 28.48 111 ALA A O 1
ATOM 908 N N . SER A 1 112 ? -23.656 -11.018 -10.014 1.00 33.53 112 SER A N 1
ATOM 909 C CA . SER A 1 112 ? -24.653 -11.815 -10.728 1.00 33.53 112 SER A CA 1
ATOM 910 C C . SER A 1 112 ? -24.455 -11.777 -12.237 1.00 33.53 112 SER A C 1
ATOM 912 O O . SER A 1 112 ? -23.950 -10.743 -12.732 1.00 33.53 112 SER A O 1
#

Radius of gyration: 14.83 Å; chains: 1; bounding box: 46×27×38 Å

Sequence (112 aa):
MRFQGRVYRAHNPQWSWTPLSGEGARYHGGRFNRRGIPALYTSLNPFTAIREAVPLGRRMQPLTLCAYEVDTEPVFDAQNEYQRAALGWVRACTALVRKLKVCWRLSFQRAS